Protein AF-A0A2L2Z785-F1 (afdb_monomer_lite)

Structure (mmCIF, N/CA/C/O backbone):
data_AF-A0A2L2Z785-F1
#
_entry.id   AF-A0A2L2Z785-F1
#
loop_
_atom_site.group_PDB
_atom_site.id
_atom_site.type_symbol
_atom_site.label_atom_id
_atom_site.label_alt_id
_atom_site.label_comp_id
_atom_site.label_asym_id
_atom_site.label_entity_id
_atom_site.label_seq_id
_atom_site.pdbx_PDB_ins_code
_atom_site.Cartn_x
_atom_site.Cartn_y
_atom_site.Cartn_z
_atom_site.occupancy
_atom_site.B_iso_or_equiv
_atom_site.auth_seq_id
_atom_site.auth_comp_id
_atom_site.auth_asym_id
_atom_site.auth_atom_id
_atom_site.pdbx_PDB_model_num
ATOM 1 N N . PRO A 1 1 ? 2.764 7.214 -8.573 1.00 89.81 1 PRO A N 1
ATOM 2 C CA . PRO A 1 1 ? 3.036 5.774 -8.826 1.00 89.81 1 PRO A CA 1
ATOM 3 C C . PRO A 1 1 ? 1.867 4.906 -8.347 1.00 89.81 1 PRO A C 1
ATOM 5 O O . PRO A 1 1 ? 1.243 5.263 -7.351 1.00 89.81 1 PRO A O 1
ATOM 8 N N . LEU A 1 2 ? 1.545 3.811 -9.044 1.00 94.81 2 LEU A N 1
ATOM 9 C CA . LEU A 1 2 ? 0.376 2.987 -8.698 1.00 94.81 2 LEU A CA 1
ATOM 10 C C . LEU A 1 2 ? 0.480 2.383 -7.284 1.00 94.81 2 LEU A C 1
ATOM 12 O O . LEU A 1 2 ? -0.496 2.429 -6.544 1.00 94.81 2 LEU A O 1
ATOM 16 N N . THR A 1 3 ? 1.658 1.898 -6.885 1.00 97.06 3 THR A N 1
ATOM 17 C CA . THR A 1 3 ? 1.907 1.278 -5.568 1.00 97.06 3 THR A CA 1
ATOM 18 C C . THR A 1 3 ? 1.490 2.165 -4.391 1.00 97.06 3 THR A C 1
ATOM 20 O O . THR A 1 3 ? 0.649 1.767 -3.590 1.00 97.06 3 THR A O 1
ATOM 23 N N . ILE A 1 4 ? 2.009 3.396 -4.313 1.00 97.50 4 ILE A N 1
ATOM 24 C CA . ILE A 1 4 ? 1.697 4.326 -3.213 1.00 97.50 4 ILE A CA 1
ATOM 25 C C . ILE A 1 4 ? 0.233 4.792 -3.231 1.00 97.50 4 ILE A C 1
ATOM 27 O O . ILE A 1 4 ? -0.387 4.941 -2.181 1.00 97.50 4 ILE A O 1
ATOM 31 N N . MET A 1 5 ? -0.354 4.964 -4.420 1.00 98.12 5 MET A N 1
ATOM 32 C CA . MET A 1 5 ? -1.767 5.336 -4.548 1.00 98.12 5 MET A CA 1
ATOM 33 C C . MET A 1 5 ? -2.689 4.238 -4.018 1.00 98.12 5 MET A C 1
ATOM 35 O O . MET A 1 5 ? -3.671 4.543 -3.344 1.00 98.12 5 MET A O 1
ATOM 39 N N . LEU A 1 6 ? -2.384 2.971 -4.311 1.00 98.06 6 LEU A N 1
ATOM 40 C CA . LEU A 1 6 ? -3.140 1.837 -3.783 1.00 98.06 6 LEU A CA 1
ATOM 41 C C . LEU A 1 6 ? -2.987 1.732 -2.261 1.00 98.06 6 LEU A C 1
ATOM 43 O O . LEU A 1 6 ? -3.998 1.619 -1.575 1.00 98.06 6 LEU A O 1
ATOM 47 N N . ALA A 1 7 ? -1.767 1.867 -1.731 1.00 98.12 7 ALA A N 1
ATOM 48 C CA . ALA A 1 7 ? -1.514 1.833 -0.289 1.00 98.12 7 ALA A CA 1
ATOM 49 C C . ALA A 1 7 ? -2.275 2.934 0.481 1.00 98.12 7 ALA A C 1
ATOM 51 O O . ALA A 1 7 ? -2.915 2.661 1.493 1.00 98.12 7 ALA A O 1
ATOM 52 N N . HIS A 1 8 ? -2.288 4.180 -0.008 1.00 98.06 8 HIS A N 1
ATOM 53 C CA . HIS A 1 8 ? -3.075 5.245 0.632 1.00 98.06 8 HIS 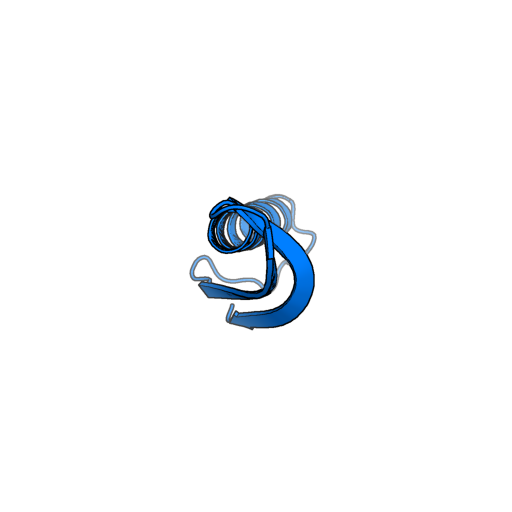A CA 1
ATOM 54 C C . HIS A 1 8 ? -4.585 5.013 0.534 1.00 98.06 8 HIS A C 1
ATOM 56 O O . HIS A 1 8 ? -5.312 5.297 1.487 1.00 98.06 8 HIS A O 1
ATOM 62 N N . LYS A 1 9 ? -5.071 4.494 -0.601 1.00 98.06 9 LYS A N 1
ATOM 63 C CA . LYS A 1 9 ? -6.496 4.184 -0.772 1.00 98.06 9 LYS A CA 1
ATOM 64 C C . LYS A 1 9 ? -6.957 3.064 0.158 1.00 98.06 9 LYS A C 1
ATOM 66 O O . LYS A 1 9 ? -8.079 3.146 0.648 1.00 98.06 9 LYS A O 1
ATOM 71 N N . LEU A 1 10 ? -6.113 2.069 0.421 1.00 97.75 10 LEU A N 1
ATOM 72 C CA . LEU A 1 10 ? -6.405 0.995 1.371 1.00 97.75 10 LEU A CA 1
ATOM 73 C C . LEU A 1 10 ? -6.576 1.543 2.792 1.00 97.75 10 LEU A C 1
ATOM 75 O O . LEU A 1 10 ? -7.651 1.378 3.369 1.00 97.75 10 LEU A O 1
ATOM 79 N N . ASN A 1 11 ? -5.608 2.321 3.288 1.00 96.94 11 ASN A N 1
ATOM 80 C CA . ASN A 1 11 ? -5.723 3.013 4.579 1.00 96.94 11 ASN A CA 1
ATOM 81 C C . ASN A 1 11 ? -6.972 3.907 4.661 1.00 96.94 11 ASN A C 1
ATOM 83 O O . ASN A 1 11 ? -7.716 3.873 5.641 1.00 96.94 11 ASN A O 1
ATOM 87 N N . SER A 1 12 ? -7.248 4.695 3.615 1.00 97.19 12 SER A N 1
ATOM 88 C CA . SER A 1 12 ? -8.431 5.563 3.589 1.00 97.19 12 SER A CA 1
ATOM 89 C C . SER A 1 12 ? -9.729 4.759 3.633 1.00 97.19 12 SER A C 1
ATOM 91 O O . SER A 1 12 ? -10.668 5.162 4.321 1.00 97.19 12 SER A O 1
ATOM 93 N N . LYS A 1 13 ? -9.799 3.632 2.914 1.00 97.38 13 LYS A N 1
ATOM 94 C CA . LYS A 1 13 ? -10.990 2.783 2.906 1.00 97.38 13 LYS A CA 1
ATOM 95 C C . LYS A 1 13 ? -11.186 2.100 4.253 1.00 97.38 13 LYS A C 1
ATOM 97 O O . LYS A 1 13 ? -12.311 2.041 4.737 1.00 97.38 13 LYS A O 1
ATOM 102 N N . LEU A 1 14 ? -10.109 1.647 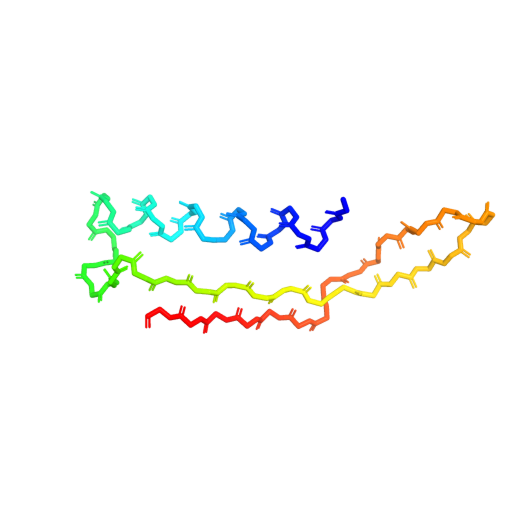4.888 1.00 96.81 14 LEU A N 1
ATOM 103 C CA . LEU A 1 14 ? -10.164 1.094 6.236 1.00 96.81 14 LEU A CA 1
ATOM 104 C C . LEU A 1 14 ? -10.680 2.136 7.243 1.00 96.81 14 LEU A C 1
ATOM 106 O O . LEU A 1 14 ? -11.562 1.836 8.044 1.00 96.81 14 LEU A O 1
ATOM 110 N N . GLY A 1 15 ? -10.216 3.385 7.141 1.00 96.31 15 GLY A N 1
ATOM 111 C CA . GLY A 1 15 ? -10.709 4.504 7.948 1.00 96.31 15 GLY A CA 1
ATOM 112 C C . GLY A 1 15 ? -12.204 4.795 7.755 1.00 96.31 15 GLY A C 1
ATOM 113 O O . GLY A 1 15 ? -12.908 5.052 8.735 1.00 96.31 15 GLY A O 1
ATOM 114 N N . GLU A 1 16 ? -12.707 4.710 6.521 1.00 97.62 16 GLU A N 1
ATOM 115 C CA . GLU A 1 16 ? -14.141 4.818 6.209 1.00 97.62 16 GLU A CA 1
ATOM 116 C C . GLU A 1 16 ? -14.942 3.677 6.857 1.00 97.62 16 GLU A C 1
ATOM 118 O O . GLU A 1 16 ? -15.935 3.932 7.537 1.00 97.62 16 GLU A O 1
ATOM 123 N N . LEU A 1 17 ? -14.482 2.429 6.702 1.00 97.31 17 LEU A N 1
ATOM 124 C CA . LEU A 1 17 ? -15.145 1.232 7.238 1.00 97.31 17 LEU A CA 1
ATOM 125 C C . LEU A 1 17 ? -15.130 1.175 8.771 1.00 97.31 17 LEU A C 1
ATOM 127 O O . LEU A 1 17 ? -16.064 0.664 9.388 1.00 97.3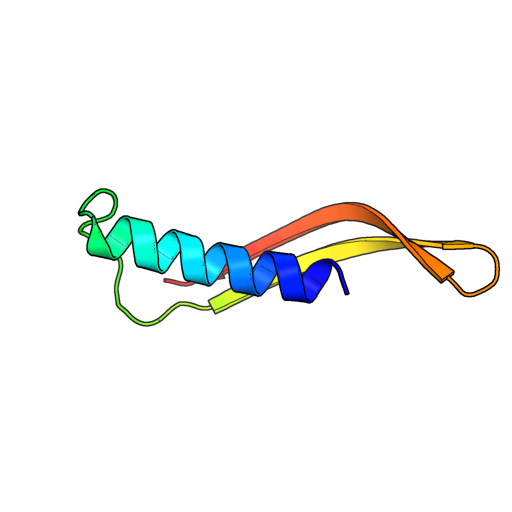1 17 LEU A O 1
ATOM 131 N N . ARG A 1 18 ? -14.090 1.729 9.398 1.00 95.88 18 ARG A N 1
ATOM 132 C CA . ARG A 1 18 ? -14.054 1.962 10.844 1.00 95.88 18 ARG A CA 1
ATOM 133 C C . ARG A 1 18 ? -15.087 3.009 11.253 1.00 95.88 18 ARG A C 1
ATOM 135 O O . ARG A 1 18 ? -15.841 2.800 12.196 1.00 95.88 18 ARG A O 1
ATOM 142 N N . SER A 1 19 ? -15.136 4.135 10.542 1.00 95.50 19 SER A N 1
ATOM 143 C CA . SER A 1 19 ? -15.997 5.270 10.908 1.00 95.50 19 SER A CA 1
ATOM 144 C C . SER A 1 19 ? -17.484 4.982 10.695 1.00 95.50 19 SER A C 1
ATOM 146 O O . SER A 1 19 ? -18.313 5.523 11.420 1.00 95.50 19 SER A O 1
ATOM 148 N N . ASN A 1 20 ? -17.832 4.122 9.734 1.00 96.88 20 ASN A N 1
ATOM 149 C CA . ASN A 1 20 ? -19.214 3.711 9.483 1.00 96.88 20 ASN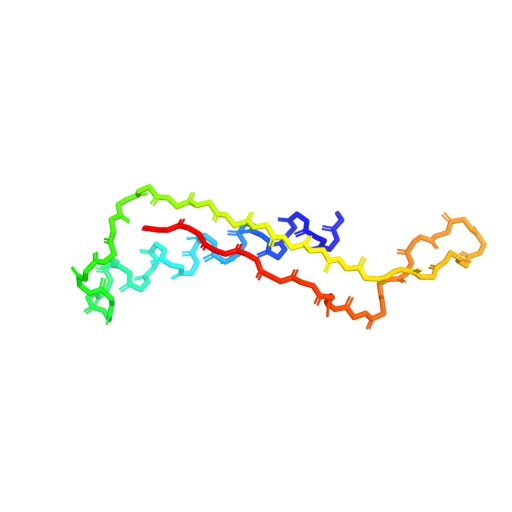 A CA 1
ATOM 150 C C . ASN A 1 20 ? -19.651 2.470 10.291 1.00 96.88 20 ASN A C 1
ATOM 152 O O . ASN A 1 20 ? -20.789 2.031 10.157 1.00 96.88 20 ASN A O 1
ATOM 156 N N . GLY A 1 21 ? -18.761 1.903 11.115 1.00 95.75 21 GLY A N 1
ATOM 157 C CA . GLY A 1 21 ? -19.056 0.763 11.985 1.00 95.75 21 GLY A CA 1
ATOM 158 C C . GLY A 1 21 ? -19.066 -0.608 11.301 1.00 95.75 21 GLY A C 1
ATOM 159 O O . GLY A 1 21 ? -19.364 -1.595 11.968 1.00 95.75 21 GLY A O 1
ATOM 160 N N . THR A 1 22 ? -18.712 -0.709 10.014 1.00 97.75 22 THR A N 1
ATOM 161 C CA . THR A 1 22 ? -18.594 -2.009 9.320 1.00 97.75 22 THR A CA 1
ATOM 162 C C . THR A 1 22 ? -17.472 -2.854 9.924 1.00 97.75 22 THR A C 1
ATOM 164 O O . THR A 1 22 ? -17.631 -4.061 10.094 1.00 97.75 22 THR A O 1
ATOM 167 N N . PHE A 1 23 ? -16.353 -2.218 10.288 1.00 96.50 23 PHE A N 1
ATOM 168 C CA . PHE A 1 23 ? -15.244 -2.841 11.015 1.00 96.50 23 PHE A CA 1
ATOM 169 C C . PHE A 1 23 ? -15.122 -2.247 12.424 1.00 96.50 23 PHE A C 1
ATOM 171 O O . PHE A 1 23 ? -14.263 -1.397 12.665 1.00 96.50 23 PHE A O 1
ATOM 178 N N . PRO A 1 24 ? -15.962 -2.689 13.379 1.00 94.00 24 PRO A N 1
ATOM 179 C CA . PRO A 1 24 ? -15.999 -2.115 14.726 1.00 94.00 24 PRO A CA 1
ATOM 180 C C . PRO A 1 24 ? -14.755 -2.452 15.562 1.00 94.00 24 PRO A C 1
ATOM 182 O O . PRO A 1 24 ? -14.506 -1.820 16.582 1.00 94.00 24 PRO A O 1
ATOM 185 N N . TRP A 1 25 ? -13.979 -3.448 15.137 1.00 93.88 25 TRP A N 1
ATOM 186 C CA . TRP A 1 25 ? -12.741 -3.880 15.781 1.00 93.88 25 TRP A CA 1
ATOM 187 C C . TRP A 1 25 ? -11.511 -3.080 15.323 1.00 93.88 25 TRP A C 1
ATOM 189 O O . TRP A 1 25 ? -10.470 -3.160 15.970 1.00 93.88 25 TRP A O 1
ATOM 199 N N . ALA A 1 26 ? -11.604 -2.337 14.214 1.00 93.06 26 ALA A N 1
ATOM 200 C CA . ALA A 1 26 ? -10.451 -1.678 13.609 1.00 93.06 26 ALA A CA 1
ATOM 201 C C . ALA A 1 26 ? -10.016 -0.447 14.422 1.00 93.06 26 ALA A C 1
ATOM 203 O O . ALA A 1 26 ? -10.811 0.460 14.691 1.00 93.06 26 ALA A O 1
ATOM 204 N N . GLY A 1 27 ? -8.734 -0.404 14.793 1.00 90.38 27 GLY A N 1
ATOM 205 C CA . GLY A 1 27 ? -8.118 0.732 15.473 1.00 90.38 27 GLY A CA 1
ATOM 206 C C . GLY A 1 27 ? -7.833 1.916 14.534 1.00 90.38 27 GLY A C 1
ATOM 207 O O . GLY A 1 27 ? -7.984 1.820 13.317 1.00 90.38 27 GLY A O 1
ATOM 208 N N . PRO A 1 28 ? -7.431 3.081 15.074 1.00 91.25 28 PRO A N 1
ATOM 209 C CA . PRO A 1 28 ? -7.103 4.256 14.263 1.00 91.25 28 PRO A CA 1
ATOM 210 C C . PRO A 1 28 ? -5.749 4.151 13.539 1.00 91.25 28 PRO A C 1
ATOM 212 O O . PRO A 1 28 ? -5.543 4.856 12.553 1.00 91.25 28 PRO A O 1
ATOM 215 N N . ALA A 1 29 ? -4.827 3.315 14.025 1.00 94.12 29 ALA A N 1
ATOM 216 C CA . ALA A 1 29 ? -3.511 3.122 13.427 1.00 94.12 29 ALA A CA 1
ATOM 217 C C . ALA A 1 29 ? -3.564 1.990 12.396 1.00 94.12 29 ALA A C 1
ATOM 219 O O . ALA A 1 29 ? -3.983 0.886 12.719 1.00 94.12 29 ALA A O 1
ATOM 220 N N . SER A 1 30 ? -3.124 2.265 11.170 1.00 95.38 30 SER A N 1
ATOM 221 C CA . SER A 1 30 ? -3.020 1.264 10.108 1.00 95.38 30 SER A CA 1
ATOM 222 C C . SER A 1 30 ? -1.819 1.541 9.212 1.00 95.38 30 SER A C 1
ATOM 224 O O . SER A 1 30 ? -1.392 2.689 9.068 1.00 95.38 30 SER A O 1
ATOM 226 N N . ASN A 1 31 ? -1.246 0.474 8.658 1.00 96.88 31 ASN A N 1
ATOM 227 C CA . ASN A 1 31 ? -0.158 0.524 7.692 1.00 96.88 31 ASN A CA 1
ATOM 228 C C . ASN A 1 31 ? -0.457 -0.434 6.538 1.00 96.88 31 ASN A C 1
ATOM 230 O O . ASN A 1 31 ? -0.659 -1.629 6.757 1.00 96.88 31 ASN A O 1
ATOM 234 N N . SER A 1 32 ? -0.376 0.095 5.318 1.00 97.62 32 SER A N 1
ATOM 235 C CA . SER A 1 32 ? -0.621 -0.639 4.077 1.00 97.62 32 SER A CA 1
ATOM 236 C C . SER A 1 32 ? 0.641 -0.651 3.228 1.00 97.62 32 SER A C 1
ATOM 238 O O . SER A 1 32 ? 1.254 0.397 3.006 1.00 97.62 32 SER A O 1
ATOM 240 N N . GLN A 1 33 ? 1.003 -1.812 2.686 1.00 98.31 33 GLN A N 1
ATOM 241 C CA . GLN A 1 33 ? 2.089 -1.947 1.717 1.00 98.31 33 GLN A CA 1
ATOM 242 C C . GLN A 1 33 ? 1.609 -2.723 0.493 1.00 98.31 33 GLN A C 1
ATOM 244 O O . GLN A 1 33 ? 1.033 -3.803 0.603 1.00 98.31 33 GLN A O 1
ATOM 249 N N . VAL A 1 34 ? 1.891 -2.178 -0.691 1.00 98.38 34 VAL A N 1
ATOM 250 C CA . VAL A 1 34 ? 1.522 -2.784 -1.973 1.00 98.38 34 VAL A CA 1
ATOM 251 C C . VAL A 1 34 ? 2.762 -2.921 -2.842 1.00 98.38 34 VAL A C 1
ATOM 253 O O . VAL A 1 34 ? 3.405 -1.928 -3.188 1.00 98.38 34 VAL A O 1
ATOM 256 N N . THR A 1 35 ? 3.063 -4.154 -3.235 1.00 98.25 35 THR A N 1
ATOM 257 C CA . THR A 1 35 ? 4.109 -4.479 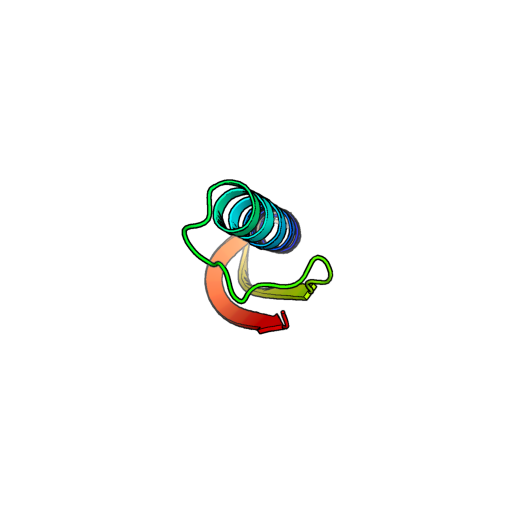-4.207 1.00 98.25 35 THR A CA 1
ATOM 258 C C . THR A 1 35 ? 3.445 -4.809 -5.536 1.00 98.25 35 THR A C 1
ATOM 260 O O . THR A 1 35 ? 2.595 -5.697 -5.592 1.00 98.25 35 THR A O 1
ATOM 263 N N . CYS A 1 36 ? 3.839 -4.127 -6.613 1.00 97.94 36 CYS A N 1
ATOM 264 C CA . CYS A 1 36 ? 3.359 -4.406 -7.968 1.00 97.94 36 CYS A CA 1
ATOM 265 C C . CYS A 1 36 ? 4.506 -4.875 -8.863 1.00 97.94 36 CYS A C 1
ATOM 267 O O . CYS A 1 36 ? 5.640 -4.423 -8.715 1.00 97.94 36 CYS A O 1
ATOM 269 N N . GLU A 1 37 ? 4.182 -5.736 -9.822 1.00 97.56 37 GLU A N 1
ATOM 270 C CA . GLU A 1 37 ? 5.071 -6.043 -10.938 1.00 97.56 37 GLU A CA 1
ATOM 271 C C . GLU A 1 37 ? 4.923 -4.992 -12.034 1.00 97.56 37 GLU A C 1
ATOM 273 O O . GLU A 1 37 ? 3.812 -4.551 -12.351 1.00 97.56 37 GLU A O 1
ATOM 278 N N . TYR A 1 38 ? 6.053 -4.615 -12.625 1.00 97.88 38 TYR A N 1
ATOM 279 C CA . TYR A 1 38 ? 6.143 -3.614 -13.677 1.00 97.88 38 TYR A CA 1
ATOM 280 C C . TYR A 1 38 ? 6.923 -4.161 -14.864 1.00 97.88 38 TYR A C 1
ATOM 282 O O . TYR A 1 38 ? 7.897 -4.891 -14.695 1.00 97.88 38 TYR A O 1
ATOM 290 N N . VAL A 1 39 ? 6.520 -3.737 -16.057 1.00 97.75 39 VAL A N 1
ATOM 291 C CA . VAL A 1 39 ? 7.331 -3.834 -17.270 1.00 97.75 39 VAL A CA 1
ATOM 292 C C . VAL A 1 39 ? 7.829 -2.434 -17.598 1.00 97.75 39 VAL A C 1
ATOM 294 O O . VAL A 1 39 ? 7.075 -1.465 -17.496 1.00 97.75 39 VAL A O 1
ATOM 297 N N . PHE A 1 40 ? 9.103 -2.328 -17.962 1.00 96.81 40 PHE A N 1
ATOM 298 C CA . PHE A 1 40 ? 9.685 -1.080 -18.435 1.00 96.81 40 PHE A CA 1
ATOM 299 C C . PHE A 1 40 ? 9.592 -1.033 -19.955 1.00 96.81 40 PHE A C 1
ATOM 301 O O . PHE A 1 40 ? 10.272 -1.796 -20.637 1.00 96.81 40 PHE A O 1
ATOM 308 N N . ASP A 1 41 ? 8.758 -0.134 -20.466 1.00 96.81 41 ASP A N 1
ATOM 309 C CA . ASP A 1 41 ? 8.592 0.106 -21.897 1.00 96.81 41 ASP A CA 1
ATOM 310 C C . ASP A 1 41 ? 9.069 1.522 -22.222 1.00 96.81 41 ASP A C 1
ATOM 312 O O . ASP A 1 41 ? 8.541 2.497 -21.693 1.00 96.81 41 ASP A O 1
ATOM 316 N N . GLN A 1 42 ? 10.132 1.637 -23.021 1.00 96.56 42 GLN A N 1
ATOM 317 C CA . GLN A 1 42 ? 10.733 2.921 -23.421 1.00 96.56 42 GLN A CA 1
ATOM 318 C C . GLN A 1 42 ? 11.019 3.887 -22.247 1.00 96.56 42 GLN A C 1
ATOM 320 O O . GLN A 1 42 ? 10.919 5.105 -22.376 1.00 96.56 42 GLN A O 1
ATOM 325 N N . GLY A 1 43 ? 11.377 3.347 -21.077 1.00 94.25 43 GLY A N 1
ATOM 326 C CA . GLY A 1 43 ? 11.643 4.127 -19.861 1.00 94.25 43 GLY A CA 1
ATOM 327 C C . GLY A 1 43 ? 10.406 4.448 -19.011 1.00 94.25 43 GLY A C 1
ATOM 328 O O . GLY A 1 43 ? 10.555 4.941 -17.894 1.00 94.25 43 GLY A O 1
ATOM 329 N N . ALA A 1 44 ? 9.197 4.120 -19.473 1.00 96.25 44 ALA A N 1
ATOM 330 C CA . ALA A 1 44 ? 7.981 4.179 -18.671 1.00 96.25 44 ALA A CA 1
ATOM 331 C C . ALA A 1 44 ? 7.795 2.888 -17.856 1.00 96.25 44 ALA A C 1
ATOM 333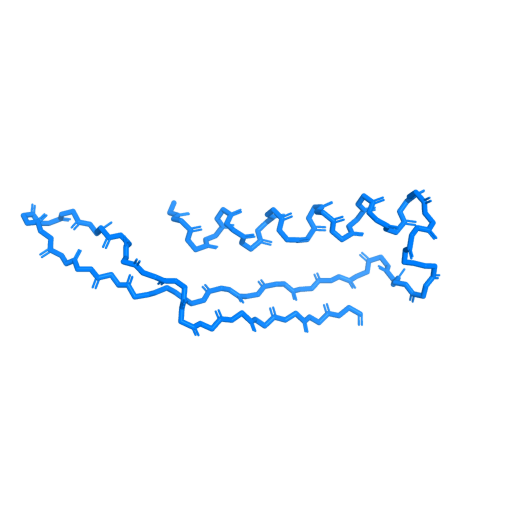 O O . ALA A 1 44 ? 7.893 1.780 -18.382 1.00 96.25 44 ALA A O 1
ATOM 334 N N . ALA A 1 45 ? 7.491 3.022 -16.563 1.00 96.81 45 ALA A N 1
ATOM 335 C CA . ALA A 1 45 ? 7.147 1.894 -15.699 1.00 96.81 45 ALA A CA 1
ATOM 336 C C . ALA A 1 45 ? 5.643 1.583 -15.802 1.00 96.81 45 ALA A C 1
ATOM 338 O O . ALA A 1 45 ? 4.816 2.272 -15.196 1.00 96.81 45 ALA A O 1
ATOM 339 N N . VAL A 1 46 ? 5.286 0.535 -16.548 1.00 97.19 46 VAL A N 1
ATOM 340 C CA . VAL A 1 46 ? 3.896 0.124 -16.793 1.00 97.19 46 VAL A CA 1
ATOM 341 C C . VAL A 1 46 ? 3.505 -1.012 -15.835 1.00 97.19 46 VAL A C 1
ATOM 343 O O . VAL A 1 46 ? 4.062 -2.112 -15.937 1.00 97.19 46 VAL A O 1
ATOM 346 N N . PRO A 1 47 ? 2.577 -0.784 -14.885 1.00 97.12 47 PRO A N 1
ATOM 347 C CA . PRO A 1 47 ? 2.163 -1.805 -13.925 1.00 97.12 47 PRO A CA 1
ATOM 348 C C . PRO A 1 47 ? 1.397 -2.932 -14.619 1.00 97.12 47 PRO A C 1
ATOM 350 O O . PRO A 1 47 ? 0.489 -2.665 -15.400 1.00 97.12 47 PRO A O 1
ATOM 353 N N . GLN A 1 48 ? 1.727 -4.180 -14.290 1.00 97.69 48 GLN A N 1
ATOM 354 C CA . GLN A 1 48 ? 1.064 -5.365 -14.847 1.00 97.69 48 GLN A CA 1
ATOM 355 C C . GLN A 1 48 ? 0.047 -5.949 -13.869 1.00 97.69 48 GLN A C 1
ATOM 357 O O . GLN A 1 48 ? -1.112 -6.171 -14.211 1.00 97.69 48 GLN A O 1
ATOM 362 N N . ARG A 1 49 ? 0.476 -6.173 -12.622 1.00 97.38 49 ARG A N 1
ATOM 363 C CA . ARG A 1 49 ? -0.369 -6.729 -11.562 1.00 97.38 49 ARG A CA 1
ATOM 364 C C . ARG A 1 49 ? 0.120 -6.325 -10.180 1.00 97.38 49 ARG A C 1
ATOM 366 O O . ARG A 1 49 ? 1.291 -5.997 -9.986 1.00 97.38 49 ARG A O 1
ATOM 373 N N . VAL A 1 50 ? -0.775 -6.423 -9.203 1.00 98.12 50 VAL A N 1
ATOM 374 C CA . VAL A 1 50 ? -0.396 -6.418 -7.789 1.00 98.12 50 VAL A CA 1
ATOM 375 C C . VAL A 1 50 ? 0.167 -7.797 -7.448 1.00 98.12 50 VAL A C 1
ATOM 377 O O . VAL A 1 50 ? -0.468 -8.816 -7.716 1.00 98.12 50 VAL A O 1
ATOM 380 N N . HIS A 1 51 ? 1.378 -7.830 -6.901 1.00 98.31 51 HIS A N 1
ATOM 381 C CA . HIS A 1 51 ? 2.034 -9.061 -6.473 1.00 98.31 51 HIS A CA 1
ATOM 382 C C . HIS A 1 51 ? 1.686 -9.397 -5.025 1.00 98.31 51 HIS A C 1
ATOM 384 O O . HIS A 1 51 ? 1.277 -10.517 -4.733 1.00 98.31 51 HIS A O 1
ATOM 390 N N . THR A 1 52 ? 1.849 -8.424 -4.127 1.00 98.31 52 THR A N 1
ATOM 391 C CA . THR A 1 52 ? 1.655 -8.611 -2.686 1.00 98.31 52 THR A CA 1
ATOM 392 C C . THR A 1 52 ? 0.938 -7.408 -2.100 1.00 98.31 52 THR A C 1
ATOM 394 O O . THR A 1 52 ? 1.276 -6.267 -2.421 1.00 98.31 52 THR A O 1
ATOM 397 N N . VAL A 1 53 ? -0.011 -7.674 -1.205 1.00 98.00 53 VAL A N 1
ATOM 398 C CA . VAL A 1 53 ? -0.641 -6.677 -0.338 1.00 98.00 53 VAL A CA 1
ATOM 399 C C . VAL A 1 53 ? -0.388 -7.095 1.104 1.00 98.00 53 VAL A C 1
ATOM 401 O O . VAL A 1 53 ? -0.610 -8.252 1.454 1.00 98.00 53 VAL A O 1
ATOM 404 N N . VAL A 1 54 ? 0.092 -6.164 1.921 1.00 98.19 54 VAL A N 1
ATOM 405 C CA . VAL A 1 54 ? 0.251 -6.333 3.367 1.00 98.19 54 VAL A CA 1
ATOM 406 C C . VAL A 1 54 ? -0.576 -5.260 4.054 1.00 98.19 54 VAL A C 1
ATOM 408 O O . VAL A 1 54 ? -0.455 -4.085 3.709 1.00 98.19 54 VAL A O 1
ATOM 411 N N . GLU A 1 55 ? -1.378 -5.672 5.031 1.00 96.50 55 GLU A N 1
ATOM 412 C CA . GLU A 1 55 ? -2.124 -4.777 5.912 1.00 96.50 55 GLU A CA 1
ATOM 413 C C . GLU A 1 55 ? -1.814 -5.087 7.370 1.00 96.50 55 GLU A C 1
ATOM 415 O O . GLU A 1 55 ? -1.709 -6.246 7.772 1.00 96.50 55 GLU A O 1
ATOM 420 N N . SER A 1 56 ? -1.665 -4.038 8.167 1.00 95.50 56 SER A N 1
ATOM 421 C CA . SER A 1 56 ? -1.538 -4.111 9.621 1.00 95.50 56 SER A CA 1
ATOM 422 C C . SER A 1 56 ? -2.449 -3.057 10.233 1.00 95.50 56 SER A C 1
ATOM 424 O O . SER A 1 56 ? -2.328 -1.882 9.890 1.00 95.50 56 SER A O 1
ATOM 426 N N . THR A 1 57 ? -3.362 -3.481 11.105 1.00 91.62 57 THR A N 1
ATOM 427 C CA . THR A 1 57 ? -4.431 -2.669 11.706 1.00 91.62 57 THR A CA 1
ATOM 428 C C . THR A 1 57 ? -4.702 -3.084 13.144 1.00 91.62 57 THR A C 1
ATOM 430 O O . THR A 1 57 ? -4.274 -4.197 13.521 1.00 91.62 57 THR A O 1
#

Sequence (57 aa):
PLTIMLAHKLNSKLGELRSNGTFPWAGPASNSQVTCEYVFDQGAAVPQRVHTVVEST

Radius of gyration: 14.16 Å; chains: 1; bounding box: 31×15×39 Å

pLDDT: mean 96.48, std 2.02, range [89.81, 98.38]

Organism: Parasteatoda tepidariorum (NCBI:txid114398)

Foldseek 3Di:
DVFVVVFVVVLVVLVVCCVVVVCVPDDNDKGKGWDFDFDQDPNDTHTDGTDDIDMDD

InterPro domains:
  IPR002133 S-adenosylmethionine synthetase [PTHR11964] (1-57)
  IPR022629 S-adenosylmethionine synthetase, central domain [PF02772] (1-56)
  IPR022636 S-adenosylmethionine synthetase superfamily [SSF55973] (1-57)

Secondary structure (DSSP, 8-state):
-HHHHHHHHHHHHHHHHHHTTSSTT--S--EEEEEEEEEEETTEEEEEEEEEEEEE-